Protein AF-A0A855X7B7-F1 (afdb_monomer_lite)

Foldseek 3Di:
DDPDQAADPVLVVQLVVLVVQLVVLVVVCVPDPCVVPVVVNLVSNVVSQVSNVVSSCRRPVPDDRDDDDPCSPLLNVCCNPPVVPPDQDCWDDDPNDTDRRCCVCPVVVPPPLLFPDSPDPPHGPDDQVSVCVPDVPTD

Structure (mmCIF, N/CA/C/O backbone):
data_AF-A0A855X7B7-F1
#
_entry.id   AF-A0A855X7B7-F1
#
loop_
_atom_site.group_PDB
_atom_site.id
_atom_site.type_symbol
_atom_site.label_atom_id
_atom_site.label_alt_id
_atom_site.label_comp_id
_atom_site.label_asym_id
_atom_site.label_entity_id
_atom_site.label_seq_id
_atom_site.pdbx_PDB_ins_code
_atom_site.Cartn_x
_atom_site.Cartn_y
_atom_site.Cartn_z
_atom_site.occupancy
_atom_site.B_iso_or_equiv
_atom_site.auth_seq_id
_atom_site.auth_comp_id
_atom_site.auth_asym_id
_atom_site.auth_atom_id
_atom_site.pdbx_PDB_model_num
ATOM 1 N N . THR A 1 1 ? 9.827 18.254 -36.875 1.00 36.47 1 THR A N 1
ATOM 2 C CA . THR A 1 1 ? 11.215 17.953 -36.468 1.00 36.47 1 THR A CA 1
ATOM 3 C C . THR A 1 1 ? 11.160 17.276 -35.116 1.00 36.47 1 THR A C 1
ATOM 5 O O . THR A 1 1 ? 10.706 17.877 -34.154 1.00 36.47 1 THR A O 1
ATOM 8 N N . ALA A 1 2 ? 11.471 15.981 -35.067 1.00 40.50 2 ALA A N 1
ATOM 9 C CA . ALA A 1 2 ? 11.382 15.189 -33.845 1.00 40.50 2 ALA A CA 1
ATOM 10 C C . ALA A 1 2 ? 12.437 15.679 -32.841 1.00 40.50 2 ALA A C 1
ATOM 12 O O . ALA A 1 2 ? 13.632 15.496 -33.069 1.00 40.50 2 ALA A O 1
ATOM 13 N N . SER A 1 3 ? 12.004 16.333 -31.759 1.00 43.31 3 SER A N 1
ATOM 14 C CA . SER A 1 3 ? 12.855 16.596 -30.595 1.00 43.31 3 SER A CA 1
ATOM 15 C C . SER A 1 3 ? 13.268 15.251 -30.007 1.00 43.31 3 SER A C 1
ATOM 17 O O . SER A 1 3 ? 12.490 14.604 -29.311 1.00 43.31 3 SER A O 1
ATOM 19 N N . GLY A 1 4 ? 14.466 14.803 -30.380 1.00 50.72 4 GLY A N 1
ATOM 20 C CA . GLY A 1 4 ? 15.013 13.510 -30.002 1.00 50.72 4 GLY A CA 1
ATOM 21 C C . GLY A 1 4 ? 15.098 13.356 -28.489 1.00 50.72 4 GLY A C 1
ATOM 22 O O . GLY A 1 4 ? 15.569 14.251 -27.783 1.00 50.72 4 GLY A O 1
ATOM 23 N N . LEU A 1 5 ? 14.654 12.196 -28.009 1.00 55.75 5 LEU A N 1
ATOM 24 C CA . LEU A 1 5 ? 14.958 11.695 -26.675 1.00 55.75 5 LEU A CA 1
ATOM 25 C C . LEU A 1 5 ? 16.480 11.783 -26.476 1.00 55.75 5 LEU A C 1
ATOM 27 O O . LEU A 1 5 ? 17.252 11.142 -27.189 1.00 55.75 5 LEU A O 1
ATOM 31 N N . ARG A 1 6 ? 16.925 12.646 -25.557 1.00 72.12 6 ARG A N 1
ATOM 32 C CA . ARG A 1 6 ? 18.328 12.696 -25.124 1.00 72.12 6 ARG A CA 1
ATOM 33 C C . ARG A 1 6 ? 18.645 11.389 -24.383 1.00 72.12 6 ARG A C 1
ATOM 35 O O . ARG A 1 6 ? 17.751 10.781 -23.821 1.00 72.12 6 ARG A O 1
ATOM 42 N N . GLY A 1 7 ? 19.890 10.919 -24.400 1.00 73.25 7 GLY A N 1
ATOM 43 C CA . GLY A 1 7 ? 20.292 9.723 -23.646 1.00 73.25 7 GLY A CA 1
ATOM 44 C C . GLY A 1 7 ? 21.229 8.799 -24.418 1.00 73.25 7 GLY A C 1
ATOM 45 O O . GLY A 1 7 ? 21.198 8.726 -25.644 1.00 73.25 7 GLY A O 1
ATOM 46 N N . SER A 1 8 ? 22.088 8.081 -23.694 1.00 86.56 8 SER A N 1
ATOM 47 C CA . SER A 1 8 ? 23.035 7.141 -24.304 1.00 86.56 8 SER A CA 1
ATOM 48 C C . SER A 1 8 ? 22.331 5.869 -24.800 1.00 86.56 8 SER A C 1
ATOM 50 O O . SER A 1 8 ? 21.238 5.533 -24.335 1.00 86.56 8 SER A O 1
ATOM 52 N N . LYS A 1 9 ? 22.979 5.097 -25.686 1.00 89.56 9 LYS A N 1
ATOM 53 C CA . LYS A 1 9 ? 22.525 3.739 -26.054 1.00 89.56 9 LYS A CA 1
ATOM 54 C C . LYS A 1 9 ? 22.334 2.854 -24.813 1.00 89.56 9 LYS A C 1
ATOM 56 O O . LYS A 1 9 ? 21.394 2.069 -24.755 1.00 89.56 9 LYS A O 1
ATOM 61 N N . ALA A 1 10 ? 23.194 3.020 -23.807 1.00 92.25 10 ALA A N 1
ATOM 62 C CA . ALA A 1 10 ? 23.100 2.295 -22.544 1.00 92.25 10 ALA A CA 1
ATOM 63 C C . ALA A 1 10 ? 21.879 2.722 -21.706 1.00 92.25 10 ALA A C 1
ATOM 65 O O . ALA A 1 10 ? 21.223 1.866 -21.123 1.00 92.25 10 ALA A O 1
ATOM 66 N N . SER A 1 11 ? 21.538 4.014 -21.686 1.00 90.88 11 SER A N 1
ATOM 67 C CA . SER A 1 11 ? 20.346 4.537 -20.998 1.00 90.88 11 SER A CA 1
ATOM 68 C C . SER A 1 11 ? 19.060 3.987 -21.622 1.00 90.88 11 SER A C 1
ATOM 70 O O . SER A 1 11 ? 18.170 3.530 -20.913 1.00 90.88 11 SER A O 1
ATOM 72 N N . HIS A 1 12 ? 18.997 3.941 -22.957 1.00 90.31 12 HIS A N 1
ATOM 73 C CA . HIS A 1 12 ? 17.872 3.334 -23.673 1.00 90.31 12 HIS A CA 1
ATOM 74 C C . HIS A 1 12 ? 17.767 1.828 -23.401 1.00 90.31 12 HIS A C 1
ATOM 76 O O . HIS A 1 12 ? 16.677 1.337 -23.132 1.00 90.31 12 HIS A O 1
ATOM 82 N N . ALA A 1 13 ? 18.892 1.104 -23.387 1.00 94.19 13 ALA A N 1
ATOM 83 C CA . ALA A 1 13 ? 18.901 -0.319 -23.050 1.00 94.19 13 ALA A CA 1
ATOM 84 C C . ALA A 1 13 ? 18.412 -0.590 -21.615 1.00 94.19 13 ALA A C 1
ATOM 86 O O . ALA A 1 13 ? 17.660 -1.539 -21.398 1.00 94.19 13 ALA A O 1
ATOM 87 N N . ARG A 1 14 ? 18.783 0.257 -20.642 1.00 94.38 14 ARG A N 1
ATOM 88 C CA . ARG A 1 14 ? 18.269 0.172 -19.264 1.00 94.38 14 ARG A CA 1
ATOM 89 C C . ARG A 1 14 ? 16.766 0.417 -19.192 1.00 94.38 14 ARG A C 1
ATOM 91 O O . ARG A 1 14 ? 16.088 -0.316 -18.482 1.00 94.38 14 ARG A O 1
ATOM 98 N N . LEU A 1 15 ? 16.245 1.392 -19.939 1.00 92.88 15 LEU A N 1
ATOM 99 C CA . LEU A 1 15 ? 14.802 1.622 -20.014 1.00 92.88 15 LEU A CA 1
ATOM 100 C C . LEU A 1 15 ? 14.073 0.402 -20.586 1.00 92.88 15 LEU A C 1
ATOM 102 O O . LEU A 1 15 ? 13.112 -0.059 -19.980 1.00 92.88 15 LEU A O 1
ATOM 106 N N . THR A 1 16 ? 14.548 -0.158 -21.702 1.00 95.12 16 THR A N 1
ATOM 107 C CA . THR A 1 16 ? 13.957 -1.372 -22.285 1.00 95.12 16 THR A CA 1
ATOM 108 C C . THR A 1 16 ? 13.962 -2.534 -21.291 1.00 95.12 16 THR A C 1
ATOM 110 O O . THR A 1 16 ? 12.950 -3.213 -21.144 1.00 95.12 16 THR A O 1
ATOM 113 N N . ALA A 1 17 ? 15.068 -2.739 -20.571 1.00 96.25 17 ALA A N 1
ATOM 114 C CA . ALA A 1 17 ? 15.159 -3.782 -19.552 1.00 96.25 17 ALA A CA 1
ATOM 115 C C . ALA A 1 17 ? 14.187 -3.541 -18.384 1.00 96.25 17 ALA A C 1
ATOM 117 O O . ALA A 1 17 ? 13.514 -4.473 -17.959 1.00 96.25 17 ALA A O 1
ATOM 118 N N . ALA A 1 18 ? 14.071 -2.300 -17.898 1.00 94.69 18 ALA A N 1
ATOM 119 C CA . ALA A 1 18 ? 13.146 -1.945 -16.822 1.00 94.69 18 ALA A CA 1
ATOM 120 C C . ALA A 1 18 ? 11.676 -2.154 -17.222 1.00 94.69 18 ALA A C 1
ATOM 122 O O . ALA A 1 18 ? 10.887 -2.619 -16.407 1.00 94.69 18 ALA A O 1
ATOM 123 N N . VAL A 1 19 ? 11.314 -1.841 -18.471 1.00 94.25 19 VAL A N 1
ATOM 124 C CA . VAL A 1 19 ? 9.962 -2.090 -18.997 1.00 94.25 19 VAL A CA 1
ATOM 125 C C . VAL A 1 19 ? 9.687 -3.590 -19.108 1.00 94.25 19 VAL A C 1
ATOM 127 O O . VAL A 1 19 ? 8.653 -4.043 -18.633 1.00 94.25 19 VAL A O 1
ATOM 130 N N . SER A 1 20 ? 10.624 -4.371 -19.651 1.00 97.12 20 SER A N 1
ATOM 131 C CA . SER A 1 20 ? 10.458 -5.825 -19.774 1.00 97.12 20 SER A CA 1
ATOM 132 C C . SER A 1 20 ? 10.340 -6.525 -18.409 1.00 97.12 20 SER A C 1
ATOM 134 O O . SER A 1 20 ? 9.508 -7.414 -18.243 1.00 97.12 20 SER A O 1
ATOM 136 N N . ASP A 1 21 ? 11.121 -6.094 -17.413 1.00 96.56 21 ASP A N 1
ATOM 137 C CA . ASP A 1 21 ? 11.024 -6.577 -16.026 1.00 96.56 21 ASP A CA 1
ATOM 138 C C . ASP A 1 21 ? 9.665 -6.215 -15.399 1.00 96.56 21 ASP A C 1
ATOM 140 O O . ASP A 1 21 ? 9.037 -7.034 -14.728 1.00 96.56 21 ASP A O 1
ATOM 144 N N . ALA A 1 22 ? 9.164 -5.005 -15.667 1.00 94.25 22 ALA A N 1
ATOM 145 C CA . ALA A 1 22 ? 7.857 -4.565 -15.189 1.00 94.25 22 ALA A CA 1
ATOM 146 C C . ALA A 1 22 ? 6.695 -5.356 -15.806 1.00 94.25 22 ALA A C 1
ATOM 148 O O . ALA A 1 22 ? 5.755 -5.693 -15.089 1.00 94.25 22 ALA A O 1
ATOM 149 N N . GLU A 1 23 ? 6.756 -5.673 -17.102 1.00 95.50 23 GLU A N 1
ATOM 150 C CA . GLU A 1 23 ? 5.762 -6.515 -17.781 1.00 95.50 23 GLU A CA 1
ATOM 151 C C . GLU A 1 23 ? 5.721 -7.916 -17.165 1.00 95.50 23 GLU A C 1
ATOM 153 O O . GLU A 1 23 ? 4.652 -8.395 -16.784 1.00 95.50 23 GLU A O 1
ATOM 158 N N . PHE A 1 24 ? 6.891 -8.529 -16.963 1.00 96.06 24 PHE A N 1
ATOM 159 C CA . PHE A 1 24 ? 6.996 -9.824 -16.297 1.00 96.06 24 PHE A CA 1
ATOM 160 C C . PHE A 1 24 ? 6.397 -9.793 -14.883 1.00 96.06 24 PHE A C 1
ATOM 162 O O . PHE A 1 24 ? 5.581 -10.646 -14.531 1.00 96.06 24 PHE A O 1
ATOM 169 N N . ASN A 1 25 ? 6.766 -8.797 -14.073 1.00 93.75 25 ASN A N 1
ATOM 170 C CA . ASN A 1 25 ? 6.264 -8.664 -12.705 1.00 93.75 25 ASN A CA 1
ATOM 171 C C . ASN A 1 25 ? 4.755 -8.401 -12.669 1.00 93.75 25 ASN A C 1
ATOM 173 O O . ASN A 1 25 ? 4.059 -8.934 -11.803 1.00 93.75 25 ASN A O 1
ATOM 177 N N . TYR A 1 26 ? 4.234 -7.609 -13.608 1.00 91.94 26 TYR A N 1
ATOM 178 C CA . TYR A 1 26 ? 2.802 -7.374 -13.746 1.00 91.94 26 TYR A CA 1
ATOM 179 C C . TYR A 1 26 ? 2.054 -8.672 -14.063 1.00 91.94 26 TYR A C 1
ATOM 181 O O . TYR A 1 26 ? 1.082 -8.995 -13.378 1.00 91.94 26 TYR A O 1
ATOM 189 N N . ASP A 1 27 ? 2.528 -9.448 -15.038 1.00 93.56 27 ASP A N 1
ATOM 190 C CA . ASP A 1 27 ? 1.908 -10.718 -15.417 1.00 93.56 27 ASP A CA 1
ATOM 191 C C . ASP A 1 27 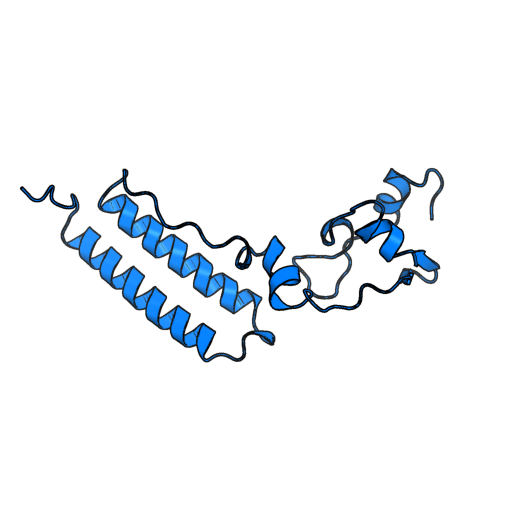? 2.002 -11.762 -14.300 1.00 93.56 27 ASP A C 1
ATOM 193 O O . ASP A 1 27 ? 1.037 -12.489 -14.033 1.00 93.56 27 ASP A O 1
ATOM 197 N N . PHE A 1 28 ? 3.124 -11.795 -13.579 1.00 92.06 28 PHE A N 1
ATOM 198 C CA . PHE A 1 28 ? 3.277 -12.621 -12.387 1.00 92.06 28 PHE A CA 1
ATOM 199 C C . PHE A 1 28 ? 2.252 -12.244 -11.312 1.00 92.06 28 PHE A C 1
ATOM 201 O O . PHE A 1 28 ? 1.530 -13.107 -10.820 1.00 92.06 28 PHE A O 1
ATOM 208 N N . VAL A 1 29 ? 2.119 -10.956 -10.978 1.00 89.50 29 VAL A N 1
ATOM 209 C CA . VAL A 1 29 ? 1.143 -10.500 -9.978 1.00 89.50 29 VAL A CA 1
ATOM 210 C C . VAL A 1 29 ? -0.287 -10.789 -10.428 1.00 89.50 29 VAL A C 1
ATOM 212 O O . VAL A 1 29 ? -1.073 -11.308 -9.639 1.00 89.50 29 VAL A O 1
ATOM 215 N N . LYS A 1 30 ? -0.614 -10.521 -11.694 1.00 87.81 30 LYS A N 1
ATOM 216 C CA . LYS A 1 30 ? -1.937 -10.760 -12.283 1.00 87.81 30 LYS A CA 1
ATOM 217 C C . LYS A 1 30 ? -2.339 -12.238 -12.264 1.00 87.81 30 LYS A C 1
ATOM 219 O O . LYS A 1 30 ? -3.511 -12.541 -12.065 1.00 87.81 30 LYS A O 1
ATOM 224 N N . SER A 1 31 ? -1.389 -13.141 -12.499 1.00 88.38 31 SER A N 1
ATOM 225 C CA . SER A 1 31 ? -1.622 -14.593 -12.481 1.00 88.38 31 SER A CA 1
ATOM 226 C C . SER A 1 31 ? -1.518 -15.206 -11.083 1.00 88.38 31 SER A C 1
ATOM 228 O O . SER A 1 31 ? -2.057 -16.285 -10.833 1.00 88.38 31 SER A O 1
ATOM 230 N N . SER A 1 32 ? -0.855 -14.522 -10.150 1.00 75.69 32 SER A N 1
ATOM 231 C CA . SER A 1 32 ? -0.804 -14.926 -8.752 1.00 75.69 32 SER A CA 1
ATOM 232 C C . SER A 1 32 ? -2.153 -14.680 -8.073 1.00 75.69 32 SER A C 1
ATOM 234 O O . SER A 1 32 ? -2.820 -13.677 -8.316 1.00 75.69 32 SER A O 1
ATOM 236 N N . HIS A 1 33 ? -2.570 -15.572 -7.175 1.00 71.44 33 HIS A N 1
ATOM 237 C CA . HIS A 1 33 ? -3.719 -15.318 -6.307 1.00 71.44 33 HIS A CA 1
ATOM 238 C C . HIS A 1 33 ? -3.333 -14.253 -5.261 1.00 71.44 33 HIS A C 1
ATOM 240 O O . HIS A 1 33 ? -3.001 -14.575 -4.118 1.00 71.44 33 HIS A O 1
ATOM 246 N N . ILE A 1 34 ? -3.375 -12.979 -5.675 1.00 66.31 34 ILE A N 1
ATOM 247 C CA . ILE A 1 34 ? -2.961 -11.771 -4.934 1.00 66.31 34 ILE A CA 1
ATOM 248 C C . ILE A 1 34 ? -3.357 -11.763 -3.443 1.00 66.31 34 ILE A C 1
ATOM 250 O O . ILE A 1 34 ? -2.515 -11.362 -2.634 1.00 66.31 34 ILE A O 1
ATOM 254 N N . PRO A 1 35 ? -4.559 -12.222 -3.020 1.00 65.38 35 PRO A N 1
ATOM 255 C CA . PRO A 1 35 ? -4.976 -12.152 -1.616 1.00 65.38 35 PRO A CA 1
ATOM 256 C C . PRO A 1 35 ? -4.016 -12.822 -0.624 1.00 65.38 35 PRO A C 1
ATOM 258 O O . PRO A 1 35 ? -3.987 -12.442 0.541 1.00 65.38 35 PRO A O 1
ATOM 261 N N . HIS A 1 36 ? -3.203 -13.785 -1.069 1.00 68.00 36 HIS A N 1
ATOM 262 C CA . HIS A 1 36 ? -2.270 -14.502 -0.197 1.00 68.00 36 HIS A CA 1
ATOM 263 C C . HIS A 1 36 ? -0.863 -13.895 -0.143 1.00 68.00 36 HIS A C 1
ATOM 265 O O . HIS A 1 36 ? -0.073 -14.289 0.713 1.00 68.00 36 HIS A O 1
ATOM 271 N N . ASN A 1 37 ? -0.526 -12.944 -1.021 1.00 77.44 37 ASN A N 1
ATOM 272 C CA . ASN A 1 37 ? 0.799 -12.317 -1.019 1.00 77.44 37 ASN A CA 1
ATOM 273 C C . ASN A 1 37 ? 0.776 -10.837 -1.420 1.00 77.44 37 ASN A C 1
ATOM 275 O O . ASN A 1 37 ? 1.686 -10.333 -2.077 1.00 77.44 37 ASN A O 1
ATOM 279 N N . ILE A 1 38 ? -0.266 -10.125 -0.990 1.00 79.19 38 ILE A N 1
ATOM 280 C CA . ILE A 1 38 ? -0.517 -8.730 -1.359 1.00 79.19 38 ILE A CA 1
ATOM 281 C C . ILE A 1 38 ? 0.695 -7.821 -1.129 1.00 79.19 38 ILE A C 1
ATOM 283 O O . ILE A 1 38 ? 1.017 -7.000 -1.980 1.00 79.19 38 ILE A O 1
ATOM 287 N N . ARG A 1 39 ? 1.428 -7.989 -0.021 1.00 79.06 39 ARG A N 1
ATOM 288 C CA . ARG A 1 39 ? 2.613 -7.165 0.269 1.00 79.06 39 ARG A CA 1
ATOM 289 C C . ARG A 1 39 ? 3.717 -7.355 -0.758 1.00 79.06 39 ARG A C 1
ATOM 291 O O . ARG A 1 39 ? 4.321 -6.375 -1.181 1.00 79.06 39 ARG A O 1
ATOM 298 N N . TYR A 1 40 ? 3.972 -8.597 -1.150 1.00 85.94 40 TYR A N 1
ATOM 299 C CA . TYR A 1 40 ? 4.966 -8.887 -2.169 1.00 85.94 40 TYR A CA 1
ATOM 300 C C . TYR A 1 40 ? 4.496 -8.414 -3.544 1.00 85.94 40 TYR A C 1
ATOM 302 O O . TYR A 1 40 ? 5.271 -7.797 -4.266 1.00 85.94 40 TYR A O 1
ATOM 310 N N . SER A 1 41 ? 3.215 -8.605 -3.869 1.00 87.06 41 SER A N 1
ATOM 311 C CA . SER A 1 41 ? 2.622 -8.082 -5.100 1.00 87.06 41 SER A CA 1
ATOM 312 C C . SER A 1 41 ? 2.787 -6.563 -5.207 1.00 87.06 41 SER A C 1
ATOM 314 O O . SER A 1 41 ? 3.257 -6.066 -6.225 1.00 87.06 41 SER A O 1
ATOM 316 N N . LEU A 1 42 ? 2.487 -5.817 -4.140 1.00 85.31 42 LEU A N 1
ATOM 317 C CA . LEU A 1 42 ? 2.683 -4.365 -4.101 1.00 85.31 42 LEU A CA 1
ATOM 318 C C . LEU A 1 42 ? 4.160 -3.982 -4.190 1.00 85.31 42 LEU A C 1
ATOM 320 O O . LEU A 1 42 ? 4.500 -3.028 -4.882 1.00 85.31 42 LEU A O 1
ATOM 324 N N . HIS A 1 43 ? 5.045 -4.727 -3.523 1.00 87.50 43 HIS A N 1
ATOM 325 C CA . HIS A 1 43 ? 6.485 -4.505 -3.621 1.00 87.50 43 HIS A CA 1
ATOM 326 C C . HIS A 1 43 ? 6.989 -4.654 -5.064 1.00 87.50 43 HIS A C 1
ATOM 328 O O . HIS A 1 43 ? 7.705 -3.776 -5.541 1.00 87.50 43 HIS A O 1
ATOM 334 N N . LEU A 1 44 ? 6.578 -5.710 -5.777 1.00 90.44 44 LEU A N 1
ATOM 335 C CA . LEU A 1 44 ? 6.946 -5.930 -7.179 1.00 90.44 44 LEU A CA 1
ATOM 336 C C . LEU A 1 44 ? 6.447 -4.800 -8.086 1.00 90.44 44 LEU A C 1
ATOM 338 O O . LEU A 1 44 ? 7.218 -4.277 -8.892 1.00 90.44 44 LEU A O 1
ATOM 342 N N . LEU A 1 45 ? 5.182 -4.396 -7.938 1.00 88.62 45 LEU A N 1
ATOM 343 C CA . LEU A 1 45 ? 4.588 -3.335 -8.754 1.00 88.62 45 LEU A CA 1
ATOM 344 C C . LEU A 1 45 ? 5.253 -1.975 -8.495 1.00 88.62 45 LEU A C 1
ATOM 346 O O . LEU A 1 45 ? 5.637 -1.291 -9.444 1.00 88.62 45 LEU A O 1
ATOM 350 N N . ASN A 1 46 ? 5.454 -1.608 -7.227 1.00 87.00 46 ASN A N 1
ATOM 351 C CA . ASN A 1 46 ? 6.082 -0.337 -6.863 1.00 87.00 46 ASN A CA 1
ATOM 352 C C . ASN A 1 46 ? 7.565 -0.307 -7.267 1.00 87.00 46 ASN A C 1
ATOM 354 O O . ASN A 1 46 ? 8.011 0.663 -7.874 1.00 87.00 46 ASN A O 1
ATOM 358 N N . SER A 1 47 ? 8.313 -1.398 -7.050 1.00 90.88 47 SER A N 1
ATOM 359 C CA . SER A 1 47 ? 9.713 -1.480 -7.487 1.00 90.88 47 SER A CA 1
ATOM 360 C C . SER A 1 47 ? 9.852 -1.398 -9.011 1.00 90.88 47 SER A C 1
ATOM 362 O O . SER A 1 47 ? 10.768 -0.747 -9.516 1.00 90.88 47 SER A O 1
ATOM 364 N N . SER A 1 48 ? 8.923 -2.002 -9.758 1.00 91.94 48 SER A N 1
ATOM 365 C CA . SER A 1 48 ? 8.888 -1.907 -11.223 1.00 91.94 48 SER A CA 1
ATOM 366 C C . SER A 1 48 ? 8.657 -0.462 -11.687 1.00 91.94 48 SER A C 1
ATOM 368 O O . SER A 1 48 ? 9.368 0.030 -12.567 1.00 91.94 48 SER A O 1
ATOM 370 N N . ALA A 1 49 ? 7.726 0.256 -11.048 1.00 88.75 49 ALA A N 1
ATOM 371 C CA . ALA A 1 49 ? 7.475 1.671 -11.327 1.00 88.75 49 ALA A CA 1
ATOM 372 C C . ALA A 1 49 ? 8.697 2.558 -11.014 1.00 88.75 49 ALA A C 1
ATOM 374 O O . ALA A 1 49 ? 9.056 3.420 -11.823 1.00 88.75 49 ALA A O 1
ATOM 375 N N . ASP A 1 50 ? 9.383 2.316 -9.893 1.00 88.94 50 ASP A N 1
ATOM 376 C CA . ASP A 1 50 ? 10.595 3.048 -9.502 1.00 88.94 50 ASP A CA 1
ATOM 377 C C . ASP A 1 50 ? 11.747 2.841 -10.496 1.00 88.94 50 ASP A C 1
ATOM 379 O O . ASP A 1 50 ? 12.459 3.790 -10.851 1.00 88.94 50 ASP A O 1
ATOM 383 N N . ARG A 1 51 ? 11.922 1.609 -10.991 1.00 91.94 51 ARG A N 1
ATOM 384 C CA . ARG A 1 51 ? 12.942 1.263 -11.994 1.00 91.94 51 ARG A CA 1
ATOM 385 C C . ARG A 1 51 ? 12.692 1.970 -13.321 1.00 91.94 51 ARG A C 1
ATOM 387 O O . ARG A 1 51 ? 13.614 2.584 -13.860 1.00 91.94 51 ARG A O 1
ATOM 394 N N . ILE A 1 52 ? 11.454 1.940 -13.816 1.00 90.69 52 ILE A N 1
ATOM 395 C CA . ILE A 1 52 ? 11.062 2.662 -15.035 1.00 90.69 52 ILE A CA 1
ATOM 396 C C . ILE A 1 52 ? 11.292 4.164 -14.850 1.00 90.69 52 ILE A C 1
ATOM 398 O O . ILE A 1 52 ? 11.931 4.803 -15.685 1.00 90.69 52 ILE A O 1
ATOM 402 N N . THR A 1 53 ? 10.829 4.720 -13.731 1.00 88.75 53 THR A N 1
ATOM 403 C CA . THR A 1 53 ? 10.999 6.136 -13.383 1.00 88.75 53 THR A CA 1
ATOM 404 C C . THR A 1 53 ? 12.467 6.553 -13.401 1.00 88.75 53 THR A C 1
ATOM 406 O O . THR A 1 53 ? 12.820 7.579 -13.985 1.00 88.75 53 THR A O 1
ATOM 409 N N . SER A 1 54 ? 13.331 5.751 -12.782 1.00 89.69 54 SER A N 1
ATOM 410 C CA . SER A 1 54 ? 14.769 6.012 -12.721 1.00 89.69 54 SER A CA 1
ATOM 411 C C . SER A 1 54 ? 15.404 5.959 -14.112 1.00 89.69 54 SER A C 1
ATOM 413 O O . SER A 1 54 ? 16.133 6.877 -14.481 1.00 89.69 54 SER A O 1
ATOM 415 N N . ALA A 1 55 ? 15.058 4.956 -14.924 1.00 91.00 55 ALA A N 1
ATOM 416 C CA . ALA A 1 55 ? 15.572 4.824 -16.286 1.00 91.00 55 ALA A CA 1
ATOM 417 C C . ALA A 1 55 ? 15.110 5.966 -17.214 1.00 91.00 55 ALA A C 1
ATOM 419 O O . ALA A 1 55 ? 15.897 6.468 -18.016 1.00 91.00 55 ALA A O 1
ATOM 420 N N . ILE A 1 56 ? 13.861 6.430 -17.080 1.00 89.31 56 ILE A N 1
ATOM 421 C CA . ILE A 1 56 ? 13.342 7.587 -17.826 1.00 89.31 56 ILE A CA 1
ATOM 422 C C . ILE A 1 56 ? 14.121 8.858 -17.472 1.00 89.31 56 ILE A C 1
ATOM 424 O O . ILE A 1 56 ? 14.493 9.612 -18.372 1.00 89.31 56 ILE A O 1
ATOM 428 N N . LYS A 1 57 ? 14.419 9.087 -16.186 1.00 88.56 57 LYS A N 1
ATOM 429 C CA . LYS A 1 57 ? 15.159 10.278 -15.730 1.00 88.56 57 LYS A CA 1
ATOM 430 C C . LYS A 1 57 ? 16.579 10.362 -16.298 1.00 88.56 57 LYS A C 1
ATOM 432 O O . LYS A 1 57 ? 17.082 11.467 -16.489 1.00 88.56 57 LYS A O 1
ATOM 437 N N . GLU A 1 58 ? 17.211 9.230 -16.609 1.00 89.00 58 GLU A N 1
ATOM 438 C CA . GLU A 1 58 ? 18.524 9.199 -17.272 1.00 89.00 58 GLU A CA 1
ATOM 439 C C . GLU A 1 58 ? 18.481 9.619 -18.751 1.00 89.00 58 GLU A C 1
ATOM 441 O O . GLU A 1 58 ? 19.501 10.014 -19.319 1.00 89.00 58 GLU A O 1
ATOM 446 N N . ILE A 1 59 ? 17.318 9.495 -19.390 1.00 88.06 59 ILE A N 1
ATOM 447 C CA . ILE A 1 59 ? 17.071 9.882 -20.785 1.00 88.06 59 ILE A CA 1
ATOM 448 C C . ILE A 1 59 ? 16.609 11.344 -20.812 1.00 88.06 59 ILE A C 1
ATOM 450 O O . ILE A 1 59 ? 17.148 12.190 -21.527 1.00 88.06 59 ILE A O 1
ATOM 454 N N . SER A 1 60 ? 15.636 11.683 -19.970 1.00 84.25 60 SER A N 1
ATOM 455 C CA . SER A 1 60 ? 15.105 13.033 -19.872 1.00 84.25 60 SER A CA 1
ATOM 456 C C . SER A 1 60 ? 14.688 13.360 -18.445 1.00 84.25 60 SER A C 1
ATOM 458 O O . SER A 1 60 ? 13.708 12.833 -17.924 1.00 84.25 60 SER A O 1
ATOM 460 N N . SER A 1 61 ? 15.396 14.311 -17.837 1.00 76.00 61 SER A N 1
ATOM 461 C CA . SER A 1 61 ? 15.066 14.844 -16.513 1.00 76.00 61 SER A CA 1
ATOM 462 C C . SER A 1 61 ? 13.753 15.634 -16.479 1.00 76.00 61 SER A C 1
ATOM 464 O O . SER A 1 61 ? 13.222 15.874 -15.399 1.00 76.00 61 SER A O 1
ATOM 466 N N . SER A 1 62 ? 13.222 16.036 -17.641 1.00 75.75 62 SER A N 1
ATOM 467 C CA . SER A 1 62 ? 11.966 16.784 -17.770 1.00 75.75 62 SER A CA 1
ATOM 468 C C . SER A 1 62 ? 10.727 15.900 -17.931 1.00 75.75 62 SER A C 1
ATOM 470 O O . SER A 1 62 ? 9.615 16.420 -17.904 1.00 75.75 62 SER A O 1
ATOM 472 N N . VAL A 1 63 ? 10.884 14.587 -18.135 1.00 73.75 63 VAL A N 1
ATOM 473 C CA . VAL A 1 63 ? 9.733 13.682 -18.241 1.00 73.75 63 VAL A CA 1
ATOM 474 C C . VAL A 1 63 ? 9.198 13.391 -16.843 1.00 73.75 63 VAL A C 1
ATOM 476 O O . VAL A 1 63 ? 9.897 12.841 -15.992 1.00 73.75 63 VAL A O 1
ATOM 479 N N . ALA A 1 64 ? 7.935 13.753 -16.617 1.00 68.50 64 ALA A N 1
ATOM 480 C CA . ALA A 1 64 ? 7.214 13.361 -15.419 1.00 68.50 64 ALA A CA 1
ATOM 481 C C . ALA A 1 64 ? 6.992 11.847 -15.447 1.00 68.50 64 ALA A C 1
ATOM 483 O O . ALA A 1 64 ? 6.344 11.316 -16.350 1.00 68.50 64 ALA A O 1
ATOM 484 N N . ALA A 1 65 ? 7.554 11.152 -14.466 1.00 66.50 65 ALA A N 1
ATOM 485 C CA . ALA A 1 65 ? 7.336 9.727 -14.33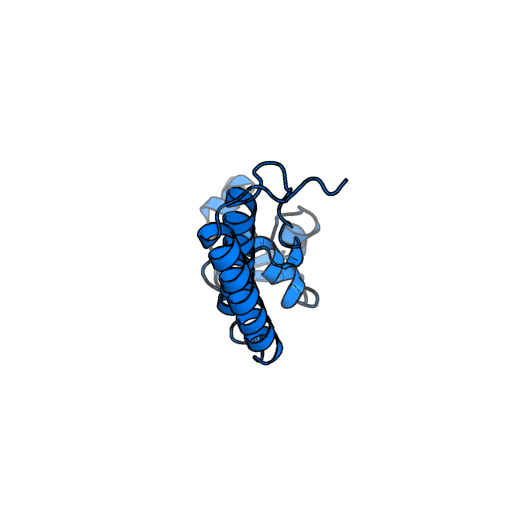4 1.00 66.50 65 ALA A CA 1
ATOM 486 C C . ALA A 1 65 ? 5.900 9.441 -13.864 1.00 66.50 65 ALA A C 1
ATOM 488 O O . ALA A 1 65 ? 5.381 10.191 -13.023 1.00 66.50 65 ALA A O 1
ATOM 489 N N . PRO A 1 66 ? 5.264 8.373 -14.377 1.00 68.00 66 PRO A N 1
ATOM 490 C CA . PRO A 1 66 ? 3.945 7.970 -13.917 1.00 68.00 66 PRO A CA 1
ATOM 491 C C . PRO A 1 66 ? 4.000 7.679 -12.416 1.00 68.00 66 PRO A C 1
ATOM 493 O O . PRO A 1 66 ? 4.872 6.951 -11.946 1.00 68.00 66 PRO A O 1
ATOM 496 N N . GLN A 1 67 ? 3.087 8.288 -11.663 1.00 69.88 67 GLN A N 1
ATOM 497 C CA . GLN A 1 67 ? 2.974 8.037 -10.231 1.00 69.88 67 GLN A CA 1
ATOM 498 C C . GLN A 1 67 ? 2.128 6.783 -9.999 1.00 69.88 67 GLN A C 1
ATOM 500 O O . GLN A 1 67 ? 1.131 6.595 -10.708 1.00 69.88 67 GLN A O 1
ATOM 505 N N . PRO A 1 68 ? 2.482 5.936 -9.017 1.00 69.81 68 PRO A N 1
ATOM 506 C CA . PRO A 1 68 ? 1.623 4.836 -8.608 1.00 69.81 68 PRO A CA 1
ATOM 507 C C . PRO A 1 68 ? 0.231 5.363 -8.247 1.00 69.81 68 PRO A C 1
ATOM 509 O O . PRO A 1 68 ? 0.092 6.419 -7.626 1.00 69.81 68 PRO A O 1
ATOM 512 N N . ALA A 1 69 ? -0.813 4.627 -8.629 1.00 71.19 69 ALA A N 1
ATOM 513 C CA . ALA A 1 69 ? -2.161 4.955 -8.184 1.00 71.19 69 ALA A CA 1
ATOM 514 C C . ALA A 1 69 ? -2.228 4.901 -6.650 1.00 71.19 69 ALA A C 1
ATOM 516 O O . ALA A 1 69 ? -1.622 4.032 -6.024 1.00 71.19 69 ALA A O 1
ATOM 517 N N . ALA A 1 70 ? -3.017 5.783 -6.034 1.00 69.88 70 ALA A N 1
ATOM 518 C CA . ALA A 1 70 ? -3.142 5.827 -4.577 1.00 69.88 70 ALA A CA 1
ATOM 519 C C . ALA A 1 70 ? -3.558 4.475 -3.965 1.00 69.88 70 ALA A C 1
ATOM 521 O O . ALA A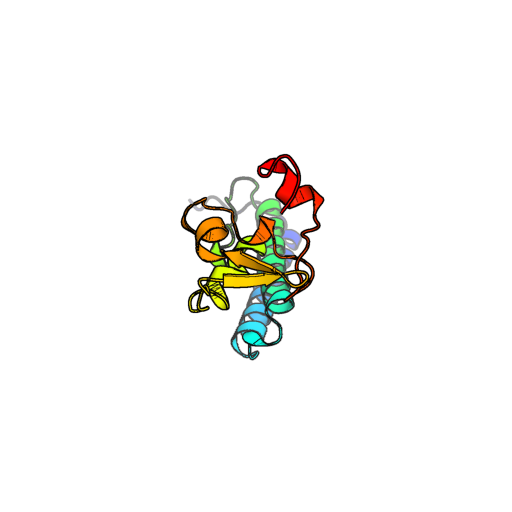 1 70 ? -3.192 4.188 -2.830 1.00 69.88 70 ALA A O 1
ATOM 522 N N . SER A 1 71 ? -4.272 3.636 -4.723 1.00 66.38 71 SER A N 1
ATOM 523 C CA . SER A 1 71 ? -4.707 2.293 -4.330 1.00 66.38 71 SER A CA 1
ATOM 524 C C . SER A 1 71 ? -3.563 1.304 -4.090 1.00 66.38 71 SER A C 1
ATOM 526 O O . SER A 1 71 ? -3.714 0.412 -3.262 1.00 66.38 71 SER A O 1
ATOM 528 N N . VAL A 1 72 ? -2.423 1.452 -4.775 1.00 69.69 72 VAL A N 1
ATOM 529 C CA . VAL A 1 72 ? -1.258 0.550 -4.650 1.00 69.69 72 VAL A CA 1
ATOM 530 C C . VAL A 1 72 ? -0.214 1.040 -3.640 1.00 69.69 72 VAL A C 1
ATOM 532 O O . VAL A 1 72 ? 0.812 0.389 -3.430 1.00 69.69 72 VAL A O 1
ATOM 535 N N . LEU A 1 73 ? -0.482 2.165 -2.973 1.00 71.38 73 LEU A N 1
ATOM 536 C CA . LEU A 1 73 ? 0.319 2.612 -1.838 1.00 71.38 73 LEU A CA 1
ATOM 537 C C . LEU A 1 73 ? 0.098 1.677 -0.650 1.00 71.38 73 LEU A C 1
ATOM 539 O O . LEU A 1 73 ? -1.017 1.211 -0.401 1.00 71.38 73 LEU A O 1
ATOM 543 N N . GLN A 1 74 ? 1.165 1.397 0.094 1.00 65.81 74 GLN A N 1
ATOM 544 C CA . GLN A 1 74 ? 1.156 0.376 1.139 1.00 65.81 74 GLN A CA 1
ATOM 545 C C . GLN A 1 74 ? 0.100 0.684 2.215 1.00 65.81 74 GLN A C 1
ATOM 547 O O . GLN A 1 74 ? -0.645 -0.205 2.624 1.00 65.81 74 GLN A O 1
ATOM 552 N N . GLU A 1 75 ? -0.036 1.955 2.586 1.00 65.62 75 GLU A N 1
ATOM 553 C CA . GLU A 1 75 ? -1.005 2.478 3.549 1.00 65.62 75 GLU A CA 1
ATOM 554 C C . GLU A 1 75 ? -2.470 2.380 3.093 1.00 65.62 75 GLU A C 1
ATOM 556 O O . GLU A 1 75 ? -3.357 2.191 3.924 1.00 65.62 75 GLU A O 1
ATOM 561 N N . ASN A 1 76 ? -2.731 2.454 1.786 1.00 69.19 76 ASN A N 1
ATOM 562 C CA . ASN A 1 76 ? -4.088 2.479 1.226 1.00 69.19 76 ASN A CA 1
ATOM 563 C C . ASN A 1 76 ? -4.530 1.114 0.695 1.00 69.19 76 ASN A C 1
ATOM 565 O O . ASN A 1 76 ? -5.725 0.857 0.524 1.00 69.19 76 ASN A O 1
ATOM 569 N N . SER A 1 77 ? -3.570 0.227 0.443 1.00 69.50 77 SER A N 1
ATOM 570 C CA . SER A 1 77 ? -3.804 -1.093 -0.130 1.00 69.50 77 SER A CA 1
ATOM 571 C C . SER A 1 77 ? -4.652 -1.992 0.773 1.00 69.50 77 SER A C 1
ATOM 573 O O . SER A 1 77 ? -5.509 -2.723 0.278 1.00 69.50 77 SER A O 1
ATOM 575 N N . CYS A 1 78 ? -4.485 -1.884 2.097 1.00 70.06 78 CYS A N 1
ATOM 576 C CA . CYS A 1 78 ? -5.267 -2.637 3.076 1.00 70.06 78 CYS A CA 1
ATOM 577 C C . CYS A 1 78 ? -6.766 -2.345 2.930 1.00 70.06 78 CYS A C 1
ATOM 579 O O . CYS A 1 78 ? -7.566 -3.272 2.822 1.00 70.06 78 CYS A O 1
ATOM 581 N N . LEU A 1 79 ? -7.135 -1.060 2.870 1.00 70.06 79 LEU A N 1
ATOM 582 C CA . LEU A 1 79 ? -8.516 -0.624 2.661 1.00 70.06 79 LEU A CA 1
ATOM 583 C C . LEU A 1 79 ? -8.999 -0.938 1.250 1.00 70.06 79 LEU A C 1
ATOM 585 O O . LEU A 1 79 ? -10.095 -1.455 1.091 1.00 70.06 79 LEU A O 1
ATOM 589 N N . THR A 1 80 ? -8.179 -0.684 0.236 1.00 74.38 80 THR A N 1
ATOM 590 C CA . THR A 1 80 ? -8.624 -0.787 -1.157 1.00 74.38 80 THR A CA 1
ATOM 591 C C . THR A 1 80 ? -8.860 -2.229 -1.602 1.00 74.38 80 THR A C 1
ATOM 593 O O . THR A 1 80 ? -9.847 -2.506 -2.278 1.00 74.38 80 THR A O 1
ATOM 596 N N . PHE A 1 81 ? -7.973 -3.155 -1.237 1.00 73.25 81 PHE A N 1
ATOM 597 C CA . PHE A 1 81 ? -8.008 -4.515 -1.782 1.00 73.25 81 PHE A CA 1
ATOM 598 C C . PHE A 1 81 ? -8.618 -5.547 -0.836 1.00 73.25 81 PHE A C 1
ATOM 600 O O . PHE A 1 81 ? -9.159 -6.545 -1.308 1.00 73.25 81 PHE A O 1
ATOM 607 N N . CYS A 1 82 ? -8.533 -5.336 0.480 1.00 71.44 82 CYS A N 1
ATOM 608 C CA . CYS A 1 82 ? -8.917 -6.361 1.453 1.00 71.44 82 CYS A CA 1
ATOM 609 C C . CYS A 1 82 ? -10.036 -5.907 2.391 1.00 71.44 82 CYS A C 1
ATOM 611 O O . CYS A 1 82 ? -10.933 -6.690 2.686 1.00 71.44 82 CYS A O 1
ATOM 613 N N . HIS A 1 83 ? -10.009 -4.659 2.859 1.00 73.94 83 HIS A N 1
ATOM 614 C CA . HIS A 1 83 ? -10.958 -4.176 3.862 1.00 73.94 83 HIS A CA 1
ATOM 615 C C . HIS A 1 83 ? -12.101 -3.329 3.285 1.00 73.94 83 HIS A C 1
ATOM 617 O O . HIS A 1 83 ? -12.962 -2.902 4.047 1.00 73.94 83 HIS A O 1
ATOM 623 N N . ALA A 1 84 ? -12.171 -3.141 1.962 1.00 73.19 84 ALA A N 1
ATOM 624 C CA . ALA A 1 84 ? -13.224 -2.361 1.301 1.00 73.19 84 ALA A CA 1
ATOM 625 C C . ALA A 1 84 ? -14.638 -2.857 1.647 1.00 73.19 84 ALA A C 1
ATOM 627 O O . ALA A 1 84 ? -15.578 -2.072 1.699 1.00 73.19 84 ALA A O 1
ATOM 628 N N . ASN A 1 85 ? -14.762 -4.159 1.923 1.00 68.19 85 ASN A N 1
ATOM 629 C CA . ASN A 1 85 ? -16.004 -4.822 2.317 1.00 68.19 85 ASN A CA 1
ATOM 630 C C . ASN A 1 85 ? -15.943 -5.398 3.741 1.00 68.19 85 ASN A C 1
ATOM 632 O O . ASN A 1 85 ? -16.780 -6.222 4.108 1.00 68.19 85 ASN A O 1
ATOM 636 N N . MET A 1 86 ? -14.929 -5.038 4.535 1.00 72.62 86 MET A N 1
ATOM 637 C CA . MET A 1 86 ? -14.826 -5.544 5.898 1.00 72.62 86 MET A CA 1
ATOM 638 C C . MET A 1 86 ? -15.916 -4.896 6.743 1.00 72.62 86 MET A C 1
ATOM 640 O O . MET A 1 86 ? -16.060 -3.675 6.775 1.00 72.62 86 MET A O 1
ATOM 644 N N . 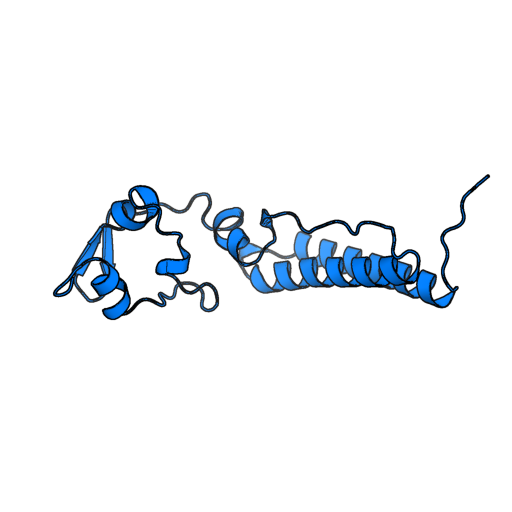LEU A 1 87 ? -16.689 -5.729 7.437 1.00 74.75 87 LEU A N 1
ATOM 645 C CA . LEU A 1 87 ? -17.634 -5.241 8.428 1.00 74.75 87 LEU A CA 1
ATOM 646 C C . LEU A 1 87 ? -16.836 -4.513 9.507 1.00 74.75 87 LEU A C 1
ATOM 648 O O . LEU A 1 87 ? -15.947 -5.096 10.123 1.00 74.75 87 LEU A O 1
ATOM 652 N N . LEU A 1 88 ? -17.148 -3.237 9.713 1.00 82.88 88 LEU A N 1
ATOM 653 C CA . LEU A 1 88 ? -16.642 -2.456 10.830 1.00 82.88 88 LEU A CA 1
ATOM 654 C C . LEU A 1 88 ? -17.567 -2.759 12.017 1.00 82.88 88 LEU A C 1
ATOM 656 O O . LEU A 1 88 ? -18.664 -2.204 12.054 1.00 82.88 88 LEU A O 1
ATOM 660 N N . PRO A 1 89 ? -17.222 -3.676 12.940 1.00 89.12 89 PRO A N 1
ATOM 661 C CA . PRO A 1 89 ? -18.127 -4.026 14.028 1.00 89.12 89 PRO A CA 1
ATOM 662 C C . PRO A 1 89 ? -18.335 -2.818 14.940 1.00 89.12 89 PRO A C 1
ATOM 664 O O . PRO A 1 89 ? -17.405 -2.037 15.145 1.00 89.12 89 PRO A O 1
ATOM 667 N N . GLU A 1 90 ? -19.538 -2.682 15.499 1.00 93.88 90 GLU A N 1
ATOM 668 C CA . GLU A 1 90 ? -19.874 -1.611 16.447 1.00 93.88 90 GLU A CA 1
ATOM 669 C C . GLU A 1 90 ? -18.924 -1.617 17.651 1.00 93.88 90 GLU A C 1
ATOM 671 O O . GLU A 1 90 ? -18.402 -0.573 18.046 1.00 93.88 90 GLU A O 1
ATOM 676 N N . THR A 1 91 ? -18.617 -2.812 18.169 1.00 94.69 91 THR A N 1
ATOM 677 C CA . THR A 1 91 ? -17.673 -3.018 19.270 1.00 94.69 91 THR A CA 1
ATOM 678 C C . THR A 1 91 ? -16.677 -4.139 18.977 1.00 94.69 91 THR A C 1
ATOM 680 O O . THR A 1 91 ? -16.974 -5.078 18.239 1.00 94.69 91 THR A O 1
ATOM 683 N N . VAL A 1 92 ? -15.492 -4.054 19.583 1.00 92.06 92 VAL A N 1
ATOM 684 C CA . VAL A 1 92 ? -14.476 -5.122 19.594 1.00 92.06 92 VAL A CA 1
ATOM 685 C C . VAL A 1 92 ? -13.995 -5.373 21.019 1.00 92.06 92 VAL A C 1
ATOM 687 O O . VAL A 1 92 ? -14.073 -4.484 21.865 1.00 92.06 92 VAL A O 1
ATOM 690 N N . ASP A 1 93 ? -13.487 -6.571 21.299 1.00 91.62 93 ASP A N 1
ATOM 691 C CA . ASP A 1 93 ? -12.832 -6.849 22.578 1.00 91.62 93 ASP A CA 1
ATOM 692 C C . ASP A 1 93 ? -11.367 -6.406 22.537 1.00 91.62 93 ASP A C 1
ATOM 694 O O . ASP A 1 93 ? -10.588 -6.849 21.694 1.00 91.62 93 ASP A O 1
ATOM 698 N N . TYR A 1 94 ? -10.979 -5.556 23.485 1.00 89.31 94 TYR A N 1
ATOM 699 C CA . TYR A 1 94 ? -9.600 -5.133 23.691 1.00 89.31 94 TYR A CA 1
ATOM 700 C C . TYR A 1 94 ? -9.254 -5.220 25.176 1.00 89.31 94 TYR A C 1
ATOM 702 O O . TYR A 1 94 ? -9.859 -4.553 26.013 1.00 89.31 94 TYR A O 1
ATOM 710 N N . SER A 1 95 ? -8.289 -6.079 25.518 1.00 86.25 95 SER A N 1
ATOM 711 C CA . SER A 1 95 ? -7.839 -6.293 26.901 1.00 86.25 95 SER A CA 1
ATOM 712 C C . SER A 1 95 ? -8.982 -6.593 27.896 1.00 86.25 95 SER A C 1
ATOM 714 O O . SER A 1 95 ? -8.953 -6.137 29.039 1.00 86.25 95 SER A O 1
ATOM 716 N N . GLY A 1 96 ? -10.000 -7.345 27.460 1.00 87.56 96 GLY A N 1
ATOM 717 C CA . GLY A 1 96 ? -11.167 -7.704 28.278 1.00 87.56 96 GLY A CA 1
ATOM 718 C C . GLY A 1 96 ? -12.240 -6.616 28.394 1.00 87.56 96 GLY A C 1
ATOM 719 O O . GLY A 1 96 ? -13.195 -6.792 29.145 1.00 87.56 96 GLY A O 1
ATOM 720 N N . LYS A 1 97 ? -12.107 -5.503 27.663 1.00 87.94 97 LYS A N 1
ATOM 721 C CA . LYS A 1 97 ? -13.104 -4.429 27.587 1.00 87.94 97 LYS A CA 1
ATOM 722 C C . LYS A 1 97 ? -13.739 -4.372 26.202 1.00 87.94 97 LYS A C 1
ATOM 724 O O . LYS A 1 97 ? -13.064 -4.602 25.200 1.00 87.94 97 LYS A O 1
ATOM 729 N N . LYS A 1 98 ? -15.019 -3.993 26.148 1.00 94.12 98 LYS A N 1
ATOM 730 C CA . LYS A 1 98 ? -15.707 -3.659 24.896 1.00 94.12 98 LYS A CA 1
ATOM 731 C C . LYS A 1 98 ? -15.297 -2.256 24.458 1.00 94.12 98 LYS A C 1
ATOM 733 O O . LYS A 1 98 ? -15.710 -1.271 25.060 1.00 94.12 98 LYS A O 1
ATOM 738 N N . LEU A 1 99 ? -14.476 -2.175 23.418 1.00 92.44 99 LEU A N 1
ATOM 739 C CA . LEU A 1 99 ? -14.098 -0.925 22.771 1.00 92.44 99 LEU A CA 1
ATOM 740 C C . LEU A 1 99 ? -15.171 -0.557 21.727 1.00 92.44 99 LEU A C 1
ATOM 742 O O . LEU A 1 99 ? -15.417 -1.374 20.835 1.00 92.44 99 LEU A O 1
ATOM 746 N N . PRO A 1 100 ? -15.778 0.644 21.780 1.00 94.50 100 PRO A N 1
ATOM 747 C CA . PRO A 1 100 ? -16.719 1.118 20.763 1.00 94.50 100 PRO A CA 1
ATOM 748 C C . PRO A 1 100 ? -15.961 1.490 19.482 1.00 94.50 100 PRO A C 1
ATOM 750 O O . PRO A 1 100 ? -15.493 2.613 19.301 1.00 94.50 100 PRO A O 1
ATOM 753 N N . HIS A 1 101 ? -15.776 0.507 18.610 1.00 93.25 101 HIS A N 1
ATOM 754 C CA . HIS A 1 101 ? -14.885 0.581 17.460 1.00 93.25 101 HIS A CA 1
ATOM 755 C C . HIS A 1 101 ? -15.400 1.528 16.375 1.00 93.25 101 HIS A C 1
ATOM 757 O O . HIS A 1 101 ? -14.626 2.339 15.873 1.00 93.25 101 HIS A O 1
ATOM 763 N N . GLN A 1 102 ? -16.699 1.486 16.055 1.00 93.00 102 GLN A N 1
ATOM 764 C CA . GLN A 1 102 ? -17.286 2.405 15.071 1.00 93.00 102 GLN A CA 1
ATOM 765 C C . GLN A 1 102 ? -17.200 3.865 15.516 1.00 93.00 102 GLN A C 1
ATOM 767 O O . GLN A 1 102 ? -16.864 4.716 14.699 1.00 93.00 102 GLN A O 1
ATOM 772 N N . MET A 1 103 ? -17.437 4.151 16.798 1.00 94.25 103 MET A N 1
ATOM 773 C CA . MET A 1 103 ? -17.332 5.515 17.316 1.00 94.25 103 MET A CA 1
ATOM 774 C C . MET A 1 103 ? -15.917 6.071 17.098 1.00 94.25 103 MET A C 1
ATOM 776 O O . MET A 1 103 ? -15.750 7.117 16.479 1.00 94.25 103 MET A O 1
ATOM 780 N N . HIS A 1 104 ? -14.882 5.314 17.469 1.00 92.81 104 HIS A N 1
ATOM 781 C CA . HIS A 1 104 ? -13.497 5.735 17.247 1.00 92.81 104 HIS A CA 1
ATOM 782 C C . HIS A 1 104 ? -13.136 5.843 15.756 1.00 92.81 104 HIS A C 1
ATOM 784 O O . HIS A 1 104 ? -12.558 6.838 15.333 1.00 92.81 104 HIS A O 1
ATOM 790 N N . ALA A 1 105 ? -13.461 4.829 14.952 1.00 89.56 105 ALA A N 1
ATOM 791 C CA . ALA A 1 105 ? -12.992 4.744 13.570 1.00 89.56 105 ALA A CA 1
ATOM 792 C C . ALA A 1 105 ? -13.804 5.593 12.576 1.00 89.56 105 ALA A C 1
ATOM 794 O O . ALA A 1 105 ? -13.258 6.024 11.567 1.00 89.56 105 ALA A O 1
ATOM 795 N N . LYS A 1 106 ? -15.102 5.805 12.823 1.00 87.75 106 LYS A N 1
ATOM 796 C CA . LYS A 1 106 ? -16.024 6.470 11.889 1.00 87.75 106 LYS A CA 1
ATOM 797 C C . LYS A 1 106 ? -16.508 7.822 12.399 1.00 87.75 106 LYS A C 1
ATOM 799 O O . LYS A 1 106 ? -16.567 8.762 11.617 1.00 87.75 106 LYS A O 1
ATOM 804 N N . GLU A 1 107 ? -16.896 7.918 13.669 1.00 91.75 107 GLU A N 1
ATOM 805 C CA . GLU A 1 107 ? -17.450 9.168 14.215 1.00 91.75 107 GLU A CA 1
ATOM 806 C C . GLU A 1 107 ? -16.342 10.155 14.589 1.00 91.75 107 GLU A C 1
ATOM 808 O O . GLU A 1 107 ? -16.460 11.343 14.302 1.00 91.75 107 GLU A O 1
ATOM 813 N N . LEU A 1 108 ? -15.246 9.656 15.170 1.00 91.12 108 LEU A N 1
ATOM 814 C CA . LEU A 1 108 ? -14.048 10.440 15.488 1.00 91.12 108 LEU A CA 1
ATOM 815 C C . LEU A 1 108 ? -12.999 10.444 14.363 1.00 91.12 108 LEU A C 1
ATOM 817 O O . LEU A 1 108 ? -11.957 11.077 14.515 1.00 91.12 108 LEU A O 1
ATOM 821 N N . ASP A 1 109 ? -13.260 9.730 13.263 1.00 89.38 109 ASP A N 1
ATOM 822 C CA . ASP A 1 109 ? -12.381 9.619 12.088 1.00 89.38 109 ASP A CA 1
ATOM 823 C C . ASP A 1 109 ? -10.927 9.219 12.427 1.00 89.38 109 ASP A C 1
ATOM 825 O O . ASP A 1 109 ? -9.957 9.637 11.787 1.00 89.38 109 ASP A O 1
ATOM 829 N N . LEU A 1 110 ? -10.735 8.385 13.460 1.00 88.38 110 LEU A N 1
ATOM 830 C CA . LEU A 1 110 ? -9.419 7.819 13.740 1.00 88.38 110 LEU A CA 1
ATOM 831 C C . LEU A 1 110 ? -9.086 6.797 12.652 1.00 88.38 110 LEU A C 1
ATOM 833 O O . LEU A 1 110 ? -9.598 5.677 12.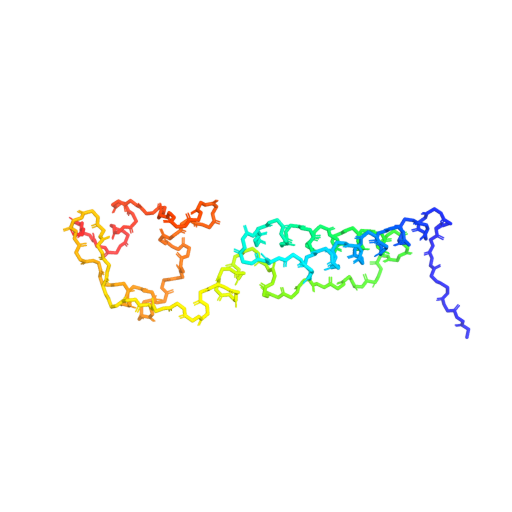641 1.00 88.38 110 LEU A O 1
ATOM 837 N N . GLY A 1 111 ? -8.184 7.176 11.746 1.00 84.19 111 GLY A N 1
ATOM 838 C CA . GLY A 1 111 ? 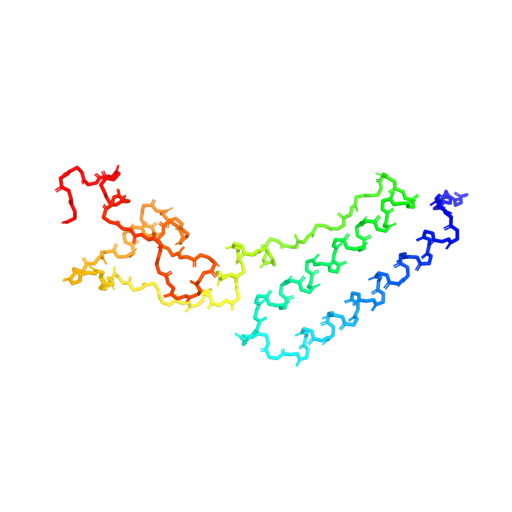-7.717 6.285 10.686 1.00 84.19 111 GLY A CA 1
ATOM 839 C C . GLY A 1 111 ? -7.215 4.939 11.232 1.00 84.19 111 GLY A C 1
ATOM 840 O O . GLY A 1 111 ? -6.644 4.864 12.317 1.00 84.19 111 GLY A O 1
ATOM 841 N N . CYS A 1 112 ? -7.369 3.854 10.464 1.00 82.25 112 CYS A N 1
ATOM 842 C CA . CYS A 1 112 ? -7.130 2.482 10.946 1.00 82.25 112 CYS A CA 1
ATOM 843 C C . CYS A 1 112 ? -5.725 2.265 11.541 1.00 82.25 112 CYS A C 1
ATOM 845 O O . CYS A 1 112 ? -5.555 1.487 12.481 1.00 82.25 112 CYS A O 1
ATOM 847 N N . LYS A 1 113 ? -4.720 2.980 11.015 1.00 84.00 113 LYS A N 1
ATOM 848 C CA . LYS A 1 113 ? -3.334 2.946 11.503 1.00 84.00 113 LYS A CA 1
ATOM 849 C C . LYS A 1 113 ? -3.161 3.552 12.898 1.00 84.00 113 LYS A C 1
ATOM 851 O O . LYS A 1 113 ? -2.118 3.357 13.494 1.00 84.00 113 LYS A O 1
ATOM 856 N N . SER A 1 114 ? -4.136 4.272 13.440 1.00 87.50 114 SER A N 1
ATOM 857 C CA . SER A 1 114 ? -4.071 4.759 14.822 1.00 87.50 114 SER A CA 1
ATOM 858 C C . SER A 1 114 ? -4.092 3.601 15.822 1.00 87.50 114 SER A C 1
ATOM 860 O O . SER A 1 114 ? -3.476 3.698 16.878 1.00 87.50 114 SER A O 1
ATOM 862 N N . CYS A 1 115 ? -4.737 2.482 15.459 1.00 88.81 115 CYS A N 1
ATOM 863 C CA . CYS A 1 115 ? -4.884 1.312 16.326 1.00 88.81 115 CYS A CA 1
ATOM 864 C C . CYS A 1 115 ? -4.208 0.047 15.792 1.00 88.81 115 CYS A C 1
ATOM 866 O O . CYS A 1 115 ? -3.654 -0.745 16.561 1.00 88.81 115 CYS A O 1
ATOM 868 N N . HIS A 1 116 ? -4.237 -0.153 14.477 1.00 86.50 116 HIS A N 1
ATOM 869 C CA . HIS A 1 116 ? -3.733 -1.357 13.831 1.00 86.50 116 HIS A CA 1
ATOM 870 C C . HIS A 1 116 ? -2.313 -1.181 13.315 1.00 86.50 116 HIS A C 1
ATOM 872 O O . HIS A 1 116 ? -1.953 -0.134 12.777 1.00 86.50 116 HIS A O 1
ATOM 878 N N . SER A 1 117 ? -1.522 -2.243 13.437 1.00 85.06 117 SER A N 1
ATOM 879 C CA . SER A 1 117 ? -0.216 -2.302 12.804 1.00 85.06 117 SER A CA 1
ATOM 880 C C . SER A 1 117 ? -0.381 -2.467 11.295 1.00 85.06 117 SER A C 1
ATOM 882 O O . SER A 1 117 ? -1.051 -3.381 10.810 1.00 85.06 117 SER A O 1
ATOM 884 N N . VAL A 1 118 ? 0.265 -1.584 10.537 1.00 76.88 118 VAL A N 1
ATOM 885 C CA . VAL A 1 118 ? 0.376 -1.712 9.076 1.00 76.88 118 VAL A CA 1
ATOM 886 C C . VAL A 1 118 ? 1.534 -2.631 8.675 1.00 76.88 118 VAL A C 1
ATOM 888 O O . VAL A 1 118 ? 1.525 -3.181 7.572 1.00 76.88 118 VAL A O 1
ATOM 891 N N . SER A 1 119 ? 2.501 -2.853 9.575 1.00 75.94 119 SER A N 1
ATOM 892 C CA . SER A 1 119 ? 3.678 -3.711 9.380 1.00 75.94 119 SER A CA 1
ATOM 893 C C . SER A 1 119 ? 3.450 -5.154 9.835 1.00 75.94 119 SER A C 1
ATOM 895 O O . SER A 1 119 ? 4.000 -6.073 9.235 1.00 75.94 119 SER A O 1
ATOM 897 N N . GLU A 1 120 ? 2.533 -5.407 10.763 1.00 81.38 120 GLU A N 1
ATOM 898 C CA . GLU A 1 120 ? 2.163 -6.743 11.239 1.00 81.38 120 GLU A CA 1
ATOM 899 C C . GLU A 1 120 ? 0.664 -6.975 11.035 1.00 81.38 120 GLU A C 1
ATOM 901 O O . GLU A 1 120 ? -0.177 -6.437 11.752 1.00 81.38 120 GLU A O 1
ATOM 906 N N . HIS A 1 121 ? 0.314 -7.765 10.016 1.00 78.19 121 HIS A N 1
ATOM 907 C CA . HIS A 1 121 ? -1.084 -7.964 9.641 1.00 78.19 121 HIS A CA 1
ATOM 908 C C . HIS A 1 121 ? -1.894 -8.612 10.775 1.00 78.19 121 HIS A C 1
ATOM 910 O O . HIS A 1 121 ? -1.430 -9.541 11.436 1.00 78.19 121 HIS A O 1
ATOM 916 N N . GLY A 1 122 ? -3.114 -8.115 10.998 1.00 77.44 122 GLY A N 1
ATOM 917 C CA . GLY A 1 122 ? -4.007 -8.600 12.053 1.00 77.44 122 GLY A CA 1
ATOM 918 C C . GLY A 1 122 ? -3.572 -8.236 13.476 1.00 77.44 122 GLY A C 1
ATOM 919 O O . GLY A 1 122 ? -4.226 -8.654 14.430 1.00 77.44 122 GLY A O 1
ATOM 920 N N . LYS A 1 123 ? -2.489 -7.465 13.648 1.00 86.69 123 LYS A N 1
ATOM 921 C CA . LYS A 1 123 ? -2.031 -6.993 14.957 1.00 86.69 123 LYS A CA 1
ATOM 922 C C . LYS A 1 123 ? -2.489 -5.566 15.226 1.00 86.69 123 LYS A C 1
ATOM 924 O O . LYS A 1 123 ? -2.641 -4.746 14.319 1.00 86.69 123 LYS A O 1
ATOM 929 N N . THR A 1 124 ? -2.688 -5.264 16.499 1.00 89.62 124 THR A N 1
ATOM 930 C CA . THR A 1 124 ? -2.840 -3.900 17.003 1.00 89.62 124 THR A CA 1
ATOM 931 C C . THR A 1 124 ? -1.484 -3.374 17.452 1.00 89.62 124 THR A C 1
ATOM 933 O O . THR A 1 124 ? -0.664 -4.140 17.950 1.00 89.62 124 THR A O 1
ATOM 936 N N . GLN A 1 125 ? -1.257 -2.074 17.299 1.00 89.56 125 GLN A N 1
ATOM 937 C CA . GLN A 1 125 ? -0.074 -1.384 17.827 1.00 89.56 125 GLN A CA 1
ATOM 938 C C . GLN A 1 125 ? -0.395 -0.476 19.021 1.00 89.56 125 GLN A C 1
ATOM 940 O O . GLN A 1 125 ? 0.494 0.176 19.560 1.00 89.56 125 GLN A O 1
ATOM 945 N N . ILE A 1 126 ? -1.666 -0.432 19.431 1.00 89.69 126 ILE A N 1
ATOM 946 C CA . ILE A 1 126 ? -2.111 0.326 20.599 1.00 89.69 126 ILE A CA 1
ATOM 947 C C . ILE A 1 126 ? -1.753 -0.349 21.916 1.00 89.69 126 ILE A C 1
ATOM 949 O O . ILE A 1 126 ? -1.709 -1.572 22.036 1.00 89.69 126 ILE A O 1
ATOM 953 N N . ASN A 1 127 ? -1.560 0.510 22.906 1.00 87.62 127 ASN A N 1
ATOM 954 C CA . ASN A 1 127 ? -1.396 0.227 24.321 1.00 87.62 127 ASN A CA 1
ATOM 955 C C . ASN A 1 127 ? -2.281 1.209 25.120 1.00 87.62 127 ASN A C 1
ATOM 957 O O . ASN A 1 127 ? -3.055 1.970 24.532 1.00 87.62 127 ASN A O 1
ATOM 961 N N . LYS A 1 128 ? -2.234 1.169 26.456 1.00 84.62 128 LYS A N 1
ATOM 962 C CA . LYS A 1 128 ? -3.107 2.014 27.297 1.00 84.62 128 LYS A CA 1
ATOM 963 C C . LYS A 1 128 ? -2.816 3.504 27.110 1.00 84.62 128 LYS A C 1
ATOM 965 O O . LYS A 1 128 ? -3.717 4.327 27.243 1.00 84.62 128 LYS A O 1
ATOM 970 N N . GLU A 1 129 ? -1.579 3.835 26.773 1.00 84.38 129 GLU A N 1
ATOM 971 C CA . GLU A 1 129 ? -1.071 5.192 26.634 1.00 84.38 129 GLU A CA 1
ATOM 972 C C . GLU A 1 129 ? -1.757 5.930 25.475 1.00 84.38 129 GLU A C 1
ATOM 974 O O . GLU A 1 129 ? -2.108 7.102 25.611 1.00 84.38 129 GLU A O 1
ATOM 979 N N . VAL A 1 130 ? -2.040 5.244 24.360 1.00 85.69 130 VAL A N 1
ATOM 980 C CA . VAL A 1 130 ? -2.781 5.847 23.234 1.00 85.69 130 VAL A CA 1
ATOM 981 C C . VAL A 1 130 ? -4.174 6.296 23.669 1.00 85.69 130 VAL A C 1
ATOM 983 O O . VAL A 1 130 ? -4.631 7.371 23.297 1.00 85.69 130 VAL A O 1
ATOM 986 N N . CYS A 1 131 ? -4.838 5.514 24.514 1.00 86.31 131 CYS A N 1
ATOM 987 C CA . CYS A 1 131 ? -6.194 5.816 24.960 1.00 86.31 131 CYS A CA 1
ATOM 988 C C . CYS A 1 131 ? -6.230 7.013 25.918 1.00 86.31 131 CYS A C 1
ATOM 990 O O . CYS A 1 131 ? -7.179 7.797 25.905 1.00 86.31 131 CYS A O 1
ATOM 992 N N . THR A 1 132 ? -5.164 7.207 26.698 1.00 87.56 132 THR A N 1
ATOM 993 C CA . THR A 1 132 ? -5.036 8.354 27.609 1.00 87.56 132 THR A CA 1
ATOM 994 C C . THR A 1 132 ? -4.814 9.693 26.906 1.00 87.56 132 THR A C 1
ATOM 996 O O . THR A 1 132 ? -4.898 10.726 27.557 1.00 87.56 132 THR A O 1
ATOM 999 N N . GLN A 1 133 ? -4.594 9.707 25.586 1.00 86.31 133 GLN A N 1
ATOM 1000 C CA . GLN A 1 133 ? -4.499 10.953 24.812 1.00 86.31 133 GLN A CA 1
ATOM 1001 C C . GLN A 1 133 ? -5.828 11.723 24.764 1.00 86.31 133 GLN A C 1
ATOM 1003 O O . GLN A 1 133 ? -5.825 12.930 24.538 1.00 86.31 133 GLN A O 1
ATOM 1008 N N . CYS A 1 134 ? -6.955 11.037 24.983 1.00 87.44 134 CYS A N 1
ATOM 1009 C CA . CYS A 1 134 ? -8.279 11.657 25.081 1.00 87.44 134 CYS A CA 1
ATOM 1010 C C . CYS A 1 134 ? -9.023 11.276 26.373 1.00 87.44 134 CYS A C 1
ATOM 1012 O O . CYS A 1 134 ? -9.827 12.063 26.863 1.00 87.44 134 CYS A O 1
ATOM 1014 N N . HIS A 1 135 ? -8.758 10.096 26.947 1.00 85.25 135 HIS A N 1
ATOM 1015 C CA . HIS A 1 135 ? -9.381 9.634 28.190 1.00 85.25 135 HIS A CA 1
ATOM 1016 C C . HIS A 1 135 ? -8.473 9.900 29.398 1.00 85.25 135 HIS A C 1
ATOM 1018 O O . HIS A 1 135 ? -7.774 8.996 29.870 1.00 85.25 135 HIS A O 1
ATOM 1024 N N . GLU A 1 136 ? -8.465 11.137 29.902 1.00 72.81 136 GLU A N 1
ATOM 1025 C CA . GLU A 1 136 ? -7.753 11.473 31.143 1.00 72.81 136 GLU A CA 1
ATOM 1026 C C . GLU A 1 136 ? -8.212 10.545 32.289 1.00 72.81 136 GLU A C 1
ATOM 1028 O O . GLU A 1 136 ? -9.384 10.523 32.656 1.00 72.81 136 GLU A O 1
ATOM 1033 N N . GLY A 1 137 ? -7.290 9.739 32.837 1.00 61.28 137 GLY A N 1
ATOM 1034 C CA . GLY A 1 137 ? -7.569 8.758 33.901 1.00 61.28 137 GLY A CA 1
ATOM 1035 C C . GLY A 1 137 ? -7.749 7.299 33.450 1.00 61.28 137 GLY A C 1
ATOM 1036 O O . GLY A 1 137 ? -7.789 6.414 34.305 1.00 61.28 137 GLY A O 1
ATOM 1037 N N . GLY A 1 138 ? -7.769 7.024 32.139 1.00 60.78 138 GLY A N 1
ATOM 1038 C CA . GLY A 1 138 ? -7.769 5.671 31.562 1.00 60.78 138 GLY A CA 1
ATOM 1039 C C . GLY A 1 138 ? -9.069 5.255 30.857 1.00 60.78 138 GLY A C 1
ATOM 1040 O O . GLY A 1 138 ? -10.086 5.938 30.929 1.00 60.78 138 GLY A O 1
ATOM 1041 N N . MET A 1 139 ? -9.003 4.117 30.150 1.00 57.47 139 MET A N 1
ATOM 1042 C CA . MET A 1 139 ? -10.157 3.396 29.571 1.00 57.47 139 MET A CA 1
ATOM 1043 C C . MET A 1 139 ? -10.937 2.638 30.634 1.00 57.47 139 MET A C 1
ATOM 1045 O O . MET A 1 139 ? -10.272 2.188 31.596 1.00 57.47 139 MET A O 1
#

Secondary structure (DSSP, 8-state):
--------HHHHHHHHHHHHHHHHHHHHHHHS-GGGSHHHHHHHHHHHHHHHHHHHHHH-TTSPPPPPPGGGSHHHHIIIIIITT----SEEEETTEEEEHHIIIIIS---GGGTB-SSSTT-B---HHHHTTTSTT--

pLDDT: mean 82.11, std 11.96, range [36.47, 97.12]

InterPro domains:
  IPR036280 Multiheme cytochrome superfamily [SSF48695] (67-139)

Radius of gyration: 21.77 Å; chains: 1; bounding box: 43×33×70 Å

Sequence (139 aa):
TASGLRGSKASHARLTAAVSDAEFNYDFVKSSHIPHNIRYSLHLLNSSADRITSAIKEISSSVAAPQPAASVLQENSCLTFCHANMLLPETVDYSGKKLPHQMHAKELDLGCKSCHSVSEHGKTQINKEVCTQCHEGGM

Organism: NCBI:txid2072418